Protein AF-A0A8X6PA88-F1 (afdb_monomer)

Foldseek 3Di:
DDDDDQWDADPVVRDIDGPHDDDDDVNDDDDPADPCGPVNPRPSRDCVVVVVVVVVVVVVVVVVVVVVVVVVVVVVVVVVVVVVVPVPVPDDPVNDDDPDDPPDDDPDDPVCPVVVVPDDDDDDDDDDDDDDDDDDDD

Organism: Nephila pilipes (NCBI:txid299642)

Structure (mmCIF, N/CA/C/O backbone):
data_AF-A0A8X6PA88-F1
#
_entry.id   AF-A0A8X6PA88-F1
#
loop_
_atom_site.group_PDB
_atom_site.id
_atom_site.type_symbol
_atom_site.label_atom_id
_atom_site.label_alt_id
_atom_site.label_comp_id
_atom_site.label_asym_id
_atom_site.label_entity_id
_atom_site.label_seq_id
_atom_site.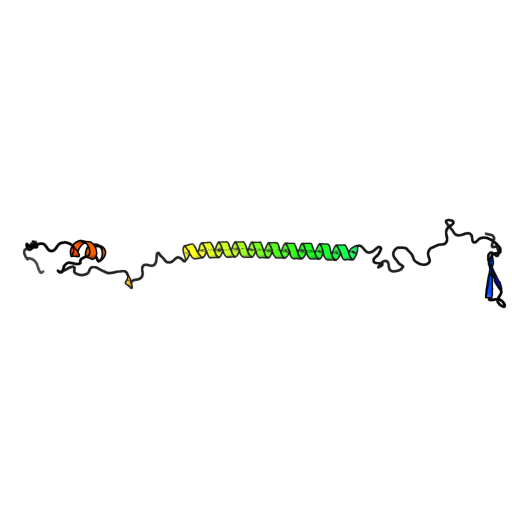pdbx_PDB_ins_code
_atom_site.Cartn_x
_atom_site.Cartn_y
_atom_site.Cartn_z
_atom_site.occupancy
_atom_site.B_iso_or_equiv
_atom_site.auth_seq_id
_atom_site.auth_comp_id
_atom_site.auth_asym_id
_atom_site.auth_atom_id
_atom_site.pdbx_PDB_model_num
ATOM 1 N N . MET A 1 1 ? 30.581 -19.789 -37.126 1.00 54.12 1 MET A N 1
ATOM 2 C CA . MET A 1 1 ? 29.807 -18.626 -36.639 1.00 54.12 1 MET A CA 1
ATOM 3 C C . MET A 1 1 ? 30.191 -17.521 -37.575 1.00 54.12 1 MET A C 1
ATOM 5 O O . MET A 1 1 ? 31.254 -16.931 -37.421 1.00 54.12 1 MET A O 1
ATOM 9 N N . ASP A 1 2 ? 29.384 -17.373 -38.611 1.00 83.62 2 ASP A N 1
ATOM 10 C CA . ASP A 1 2 ? 29.745 -16.554 -39.753 1.00 83.62 2 ASP A CA 1
ATOM 11 C C . ASP A 1 2 ? 29.066 -15.207 -39.558 1.00 83.62 2 ASP A C 1
ATOM 13 O O . ASP A 1 2 ? 27.887 -15.132 -39.205 1.00 83.62 2 ASP A O 1
ATOM 17 N N . TRP A 1 3 ? 29.841 -14.142 -39.692 1.00 87.00 3 TRP A N 1
ATOM 18 C CA . TRP A 1 3 ? 29.353 -12.779 -39.582 1.00 87.00 3 TRP A CA 1
ATOM 19 C C . TRP A 1 3 ? 29.172 -12.222 -40.992 1.00 87.00 3 TRP A C 1
ATOM 21 O O . TRP A 1 3 ? 29.968 -12.492 -41.889 1.00 87.00 3 TRP A O 1
ATOM 31 N N . ALA A 1 4 ? 28.109 -11.452 -41.192 1.00 91.00 4 ALA A N 1
ATOM 32 C CA . ALA A 1 4 ? 27.807 -10.810 -42.462 1.00 91.00 4 ALA A CA 1
ATOM 33 C C . ALA A 1 4 ? 27.415 -9.353 -42.220 1.00 91.00 4 ALA A C 1
ATOM 35 O O . ALA A 1 4 ? 26.909 -8.999 -41.152 1.00 91.00 4 ALA A O 1
ATOM 36 N N . VAL A 1 5 ? 27.654 -8.502 -43.217 1.00 91.69 5 VAL A N 1
ATOM 37 C CA . VAL A 1 5 ? 27.242 -7.098 -43.165 1.00 91.69 5 VAL A CA 1
ATOM 38 C C . VAL A 1 5 ? 25.746 -7.010 -43.457 1.00 91.69 5 VAL A C 1
ATOM 40 O O . VAL A 1 5 ? 25.272 -7.456 -44.500 1.00 91.69 5 VAL A O 1
ATOM 43 N N . VAL A 1 6 ? 25.008 -6.419 -42.522 1.00 92.88 6 VAL A N 1
ATOM 44 C CA . VAL A 1 6 ? 23.542 -6.327 -42.579 1.00 92.88 6 VAL A CA 1
ATOM 45 C C . VAL A 1 6 ? 23.074 -4.916 -42.921 1.00 92.88 6 VAL A C 1
ATOM 47 O O . VAL A 1 6 ? 22.096 -4.730 -43.638 1.00 92.88 6 VAL A O 1
ATOM 50 N N . LEU A 1 7 ? 23.820 -3.907 -42.478 1.00 94.12 7 LEU A N 1
ATOM 51 C CA . LEU A 1 7 ? 23.451 -2.509 -42.620 1.00 94.12 7 LEU A CA 1
ATOM 52 C C . LEU A 1 7 ? 24.700 -1.670 -42.878 1.00 94.12 7 LEU A C 1
ATOM 54 O O . LEU A 1 7 ? 25.733 -1.865 -42.240 1.00 94.12 7 LEU A O 1
ATOM 58 N N . THR A 1 8 ? 24.609 -0.758 -43.841 1.00 94.69 8 THR A N 1
ATOM 59 C CA . THR A 1 8 ? 25.690 0.168 -44.199 1.00 94.69 8 THR A CA 1
ATOM 60 C C . THR A 1 8 ? 25.232 1.600 -43.964 1.00 94.69 8 THR A C 1
ATOM 62 O O . THR A 1 8 ? 24.103 1.957 -44.297 1.00 94.69 8 THR A O 1
ATOM 65 N N . TYR A 1 9 ? 26.108 2.422 -43.392 1.00 96.00 9 TYR A N 1
ATOM 66 C CA . TYR A 1 9 ? 25.848 3.834 -43.129 1.00 96.00 9 TYR A CA 1
ATOM 67 C C . TYR A 1 9 ? 26.671 4.720 -44.067 1.00 96.00 9 TYR A C 1
ATOM 69 O O . TYR A 1 9 ? 27.898 4.605 -44.119 1.00 96.00 9 TYR A O 1
ATOM 77 N N . PHE A 1 10 ? 26.004 5.621 -44.787 1.00 96.06 10 PHE A N 1
ATOM 78 C CA . PHE A 1 10 ? 26.650 6.589 -45.671 1.00 96.06 10 PHE A CA 1
ATOM 79 C C . PHE A 1 10 ? 26.855 7.916 -44.937 1.00 96.06 10 PHE A C 1
ATOM 81 O O . PHE A 1 10 ? 25.920 8.690 -44.760 1.00 96.06 10 PHE A O 1
ATOM 88 N N . GLY A 1 11 ? 28.092 8.215 -44.531 1.00 95.12 11 GLY A N 1
ATOM 89 C CA . GLY A 1 11 ? 28.392 9.403 -43.720 1.00 95.12 11 GLY A CA 1
ATOM 90 C C . GLY A 1 11 ? 28.132 10.749 -44.411 1.00 95.12 11 GLY A C 1
ATOM 91 O O . GLY A 1 11 ? 27.800 11.719 -43.736 1.00 95.12 11 GLY A O 1
ATOM 92 N N . ALA A 1 12 ? 28.245 10.807 -45.742 1.00 94.81 12 ALA A N 1
ATOM 93 C CA . ALA A 1 12 ? 28.014 12.031 -46.512 1.00 94.81 12 ALA A CA 1
ATOM 94 C C . ALA A 1 12 ? 26.522 12.398 -46.606 1.00 94.81 12 ALA A C 1
ATOM 96 O O . ALA A 1 12 ? 26.169 13.564 -46.450 1.00 94.81 12 ALA A O 1
ATOM 97 N N . THR A 1 13 ? 25.651 11.409 -46.826 1.00 95.81 13 THR A N 1
ATOM 98 C CA . THR A 1 13 ? 24.193 11.604 -46.931 1.00 95.81 13 THR A CA 1
ATOM 99 C C . THR A 1 13 ? 23.467 11.407 -45.601 1.00 95.81 13 THR A C 1
ATOM 101 O O . THR A 1 13 ? 22.318 11.812 -45.472 1.00 95.81 13 THR A O 1
ATOM 104 N N . LYS A 1 14 ? 24.144 10.843 -44.590 1.00 94.31 14 LYS A N 1
ATOM 105 C CA . LYS A 1 14 ? 23.585 10.453 -43.284 1.00 94.31 14 LYS A CA 1
ATOM 106 C C . LYS A 1 14 ? 22.417 9.468 -43.405 1.00 94.31 14 LYS A C 1
ATOM 108 O O . LYS A 1 14 ? 21.467 9.524 -42.629 1.00 94.31 14 LYS A O 1
ATOM 113 N N . GLU A 1 15 ? 22.507 8.550 -44.363 1.00 95.81 15 GLU A N 1
ATOM 114 C CA . GLU A 1 15 ? 21.475 7.546 -44.633 1.00 95.81 15 GLU A CA 1
ATOM 115 C C . GLU A 1 15 ? 21.936 6.134 -44.263 1.00 95.81 15 GLU A C 1
ATOM 117 O O . GLU A 1 15 ? 23.113 5.778 -44.389 1.00 95.81 15 GLU A O 1
ATOM 122 N N . TYR A 1 16 ? 20.976 5.311 -43.838 1.00 93.94 16 TYR A N 1
ATOM 123 C CA . TYR A 1 16 ? 21.170 3.890 -43.572 1.00 93.94 16 TYR A CA 1
ATOM 124 C C . TYR A 1 16 ? 20.602 3.070 -44.727 1.00 93.94 16 TYR A C 1
ATOM 126 O O . TYR A 1 16 ? 19.436 3.227 -45.088 1.00 93.94 16 TYR A O 1
ATOM 134 N N . LYS A 1 17 ? 21.414 2.172 -45.287 1.00 93.88 17 LYS A N 1
ATOM 135 C CA . LYS A 1 17 ? 20.990 1.236 -46.329 1.00 93.88 17 LYS A CA 1
ATOM 136 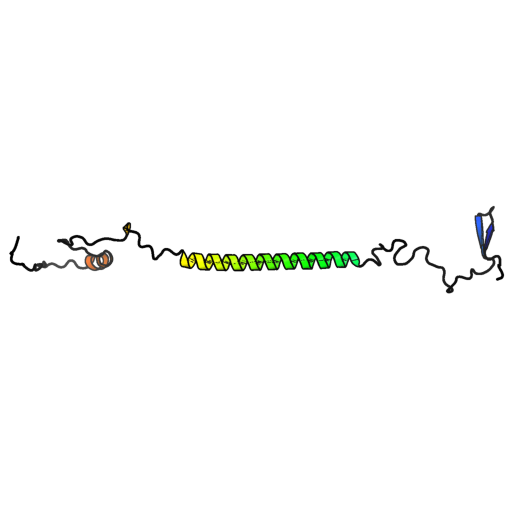C C . LYS A 1 17 ? 21.068 -0.191 -45.806 1.00 93.88 17 LYS A C 1
ATOM 138 O O . LYS A 1 17 ? 22.135 -0.652 -45.393 1.00 93.88 17 LYS A O 1
ATOM 143 N N . GLU A 1 18 ? 19.933 -0.877 -45.834 1.00 92.31 18 GLU A N 1
ATOM 144 C CA . GLU A 1 18 ? 19.830 -2.288 -45.472 1.00 92.31 18 GLU A CA 1
ATOM 145 C C . GLU A 1 18 ? 20.389 -3.151 -46.613 1.00 92.31 18 GLU A C 1
ATOM 147 O O . GLU A 1 18 ? 20.021 -2.985 -47.778 1.00 92.31 18 GLU A O 1
ATOM 152 N N . VAL A 1 19 ? 21.343 -4.023 -46.284 1.00 91.06 19 VAL A N 1
ATOM 153 C CA . VAL A 1 19 ? 22.017 -4.935 -47.227 1.00 91.06 19 VAL A CA 1
ATOM 154 C C . VAL A 1 19 ? 21.467 -6.352 -47.074 1.00 91.06 19 VAL A C 1
ATOM 156 O O . VAL A 1 19 ? 21.322 -7.075 -48.056 1.00 91.06 19 VAL A O 1
ATOM 159 N N . SER A 1 20 ? 21.130 -6.745 -45.848 1.00 89.38 20 SER A N 1
ATOM 160 C CA . SER A 1 20 ? 20.428 -7.988 -45.533 1.00 89.38 20 SER A CA 1
ATOM 161 C C . SER A 1 20 ? 19.561 -7.786 -44.286 1.00 89.38 20 SER A C 1
ATOM 163 O O . SER A 1 20 ? 19.646 -6.745 -43.645 1.00 89.38 20 SER A O 1
ATOM 165 N N . SER A 1 21 ? 18.703 -8.750 -43.945 1.00 86.69 21 SER A N 1
ATOM 166 C CA . SER A 1 21 ? 17.817 -8.651 -42.777 1.00 86.69 21 SER A CA 1
ATOM 167 C C . SER A 1 21 ? 18.544 -8.981 -41.470 1.00 86.69 21 SER A C 1
ATOM 169 O O . SER A 1 21 ? 19.231 -10.004 -41.386 1.00 86.69 21 SER A O 1
ATOM 171 N N . ILE A 1 22 ? 18.327 -8.188 -40.416 1.00 88.88 22 ILE A N 1
ATOM 172 C CA . ILE A 1 22 ? 18.880 -8.457 -39.077 1.00 88.88 22 ILE A CA 1
ATOM 173 C C . ILE A 1 22 ? 18.214 -9.697 -38.467 1.00 88.88 22 ILE A C 1
ATOM 175 O O . ILE A 1 22 ? 17.005 -9.724 -38.228 1.00 88.88 22 ILE A O 1
ATOM 179 N N . HIS A 1 23 ? 19.017 -10.717 -38.161 1.00 89.06 23 HIS A N 1
ATOM 180 C CA . HIS A 1 23 ? 18.540 -11.928 -37.502 1.00 89.06 23 HIS A CA 1
ATOM 181 C C . HIS A 1 23 ? 18.417 -11.720 -35.985 1.00 89.06 23 HIS A C 1
ATOM 183 O O . HIS A 1 23 ? 19.372 -11.907 -35.226 1.00 89.06 23 HIS A O 1
ATOM 189 N N . TRP A 1 24 ? 17.221 -11.341 -35.535 1.00 90.38 24 TRP A N 1
ATOM 190 C CA . TRP A 1 24 ? 16.919 -11.222 -34.110 1.00 90.38 24 TRP A CA 1
ATOM 191 C C . TRP A 1 24 ? 16.680 -12.595 -33.468 1.00 90.38 24 TRP A C 1
ATOM 193 O O . TRP A 1 24 ? 15.885 -13.382 -33.995 1.00 90.38 24 TRP A O 1
ATOM 203 N N . PRO A 1 25 ? 17.284 -12.892 -32.302 1.00 85.94 25 PRO A N 1
ATOM 204 C CA . PRO A 1 25 ? 16.947 -14.092 -31.546 1.00 85.94 25 PRO A CA 1
ATOM 205 C C . PRO A 1 25 ? 15.466 -14.037 -31.140 1.00 85.94 25 PRO A C 1
ATOM 207 O O . PRO A 1 25 ? 15.033 -13.129 -30.435 1.00 85.94 25 PRO A O 1
ATOM 210 N N . GLY A 1 26 ? 14.669 -14.990 -31.633 1.00 85.88 26 GLY A N 1
ATOM 211 C CA . GLY A 1 26 ? 13.209 -15.003 -31.459 1.00 85.88 26 GLY A CA 1
ATOM 212 C C . GLY A 1 26 ? 12.411 -14.301 -32.568 1.00 85.88 26 GLY A C 1
ATOM 213 O O . GLY A 1 26 ? 11.197 -14.147 -32.430 1.00 85.88 26 GLY A O 1
ATOM 214 N N . GLY A 1 27 ? 13.062 -13.880 -33.660 1.00 88.19 27 GLY A N 1
ATOM 215 C CA . GLY A 1 27 ? 12.412 -13.371 -34.877 1.00 88.19 27 GLY A CA 1
ATOM 216 C C . GLY A 1 27 ? 11.676 -12.040 -34.709 1.00 88.19 27 GLY A C 1
ATOM 217 O O . GLY A 1 27 ? 10.901 -11.648 -35.579 1.00 88.19 27 GLY A O 1
ATOM 218 N N . ARG A 1 28 ? 11.868 -11.353 -33.580 1.00 87.69 28 ARG A N 1
ATOM 219 C CA . ARG A 1 28 ? 11.213 -10.083 -33.266 1.00 87.69 28 ARG A CA 1
ATOM 220 C C . ARG A 1 28 ? 12.235 -9.102 -32.730 1.00 87.69 28 ARG A C 1
ATOM 222 O O . ARG A 1 28 ? 13.088 -9.476 -31.930 1.00 87.69 28 ARG A O 1
ATOM 229 N N . ILE A 1 29 ? 12.093 -7.846 -33.141 1.00 89.75 29 ILE A N 1
ATOM 230 C CA . ILE A 1 29 ? 12.863 -6.739 -32.581 1.00 89.75 29 ILE A CA 1
ATOM 231 C C . ILE A 1 29 ? 12.561 -6.673 -31.075 1.00 89.75 29 ILE A C 1
ATOM 233 O O . ILE A 1 29 ? 11.383 -6.593 -30.694 1.00 89.75 29 ILE A O 1
ATOM 237 N N . PRO A 1 30 ? 13.584 -6.773 -30.210 1.00 89.88 30 PRO A N 1
ATOM 238 C CA . PRO A 1 30 ? 13.390 -6.633 -28.779 1.00 89.88 30 PRO A CA 1
ATOM 239 C C . PRO A 1 30 ? 12.875 -5.226 -28.471 1.00 89.88 30 PRO A C 1
ATOM 241 O O . PRO A 1 30 ? 13.206 -4.259 -29.148 1.00 89.88 30 PRO A O 1
ATOM 244 N N . LYS A 1 31 ? 12.040 -5.108 -27.440 1.00 87.56 31 LYS A N 1
ATOM 245 C CA . LYS A 1 31 ? 11.587 -3.797 -26.974 1.00 87.56 31 LYS A CA 1
ATOM 246 C C . LYS A 1 31 ? 12.732 -3.105 -26.247 1.00 87.56 31 LYS A C 1
ATOM 248 O O . LYS A 1 31 ? 13.325 -3.718 -25.363 1.00 87.56 31 LYS A O 1
ATOM 253 N N . ASP A 1 32 ? 12.935 -1.822 -26.534 1.00 88.94 32 ASP A N 1
ATOM 254 C CA . ASP A 1 32 ? 13.948 -0.998 -25.859 1.00 88.94 32 ASP A CA 1
ATOM 255 C C . ASP A 1 32 ? 13.748 -0.958 -24.341 1.00 88.94 32 ASP A C 1
ATOM 257 O O . ASP A 1 32 ? 14.708 -0.913 -23.578 1.00 88.94 32 ASP A O 1
ATOM 261 N N . ARG A 1 33 ? 12.486 -1.011 -23.890 1.00 84.12 33 ARG A N 1
ATOM 262 C CA . ARG A 1 33 ? 12.124 -1.073 -22.474 1.00 84.12 33 ARG A CA 1
ATOM 263 C C . ARG A 1 33 ? 11.359 -2.362 -22.159 1.00 84.12 33 ARG A C 1
ATOM 265 O O . ARG A 1 33 ? 10.356 -2.658 -22.822 1.00 84.12 33 ARG A O 1
ATOM 272 N N . PRO A 1 34 ? 11.759 -3.117 -21.121 1.00 85.75 34 PRO A N 1
ATOM 273 C CA . PRO A 1 34 ? 10.992 -4.264 -20.654 1.00 85.75 34 PRO A CA 1
ATOM 274 C C . PRO A 1 34 ? 9.626 -3.829 -20.100 1.00 85.75 34 PRO A C 1
ATOM 276 O O . PRO A 1 34 ? 9.446 -2.709 -19.628 1.00 85.75 34 PRO A O 1
ATOM 279 N N . ARG A 1 35 ? 8.647 -4.744 -20.122 1.00 80.25 35 ARG A N 1
ATOM 280 C CA . ARG A 1 35 ? 7.245 -4.469 -19.735 1.00 80.25 35 ARG A CA 1
ATOM 281 C C . ARG A 1 35 ? 7.080 -3.936 -18.305 1.00 80.25 35 ARG A C 1
ATOM 283 O O . ARG A 1 35 ? 6.130 -3.206 -18.049 1.00 80.25 35 ARG A O 1
ATOM 290 N N . CYS A 1 36 ? 7.951 -4.349 -17.391 1.00 81.31 36 CYS A N 1
ATOM 291 C CA . CYS A 1 36 ? 7.909 -3.971 -15.976 1.00 81.31 36 CYS A CA 1
ATOM 292 C C . CYS A 1 36 ? 9.052 -3.018 -15.593 1.00 81.31 36 CYS A C 1
ATOM 294 O O . CYS A 1 36 ? 9.330 -2.846 -14.405 1.00 81.31 36 CYS A O 1
ATOM 296 N N . GLY A 1 37 ? 9.709 -2.425 -16.594 1.00 84.06 37 GLY A N 1
ATOM 297 C CA . GLY A 1 37 ? 10.799 -1.483 -16.386 1.00 84.06 37 GLY A CA 1
ATOM 298 C C . GLY A 1 37 ? 12.080 -2.189 -15.992 1.00 84.06 37 GLY A C 1
ATOM 299 O O . GLY A 1 37 ? 12.094 -3.390 -15.726 1.00 84.06 37 GLY A O 1
ATOM 300 N N . PHE A 1 38 ? 13.178 -1.446 -16.009 1.00 83.75 38 PHE A N 1
ATOM 301 C CA . PHE A 1 38 ? 14.469 -1.975 -15.579 1.00 83.75 38 PHE A CA 1
ATOM 302 C C . PHE A 1 38 ? 14.508 -2.138 -14.056 1.00 83.75 38 PHE A C 1
ATOM 304 O O . PHE A 1 38 ? 14.985 -3.152 -13.559 1.00 83.75 38 PHE A O 1
ATOM 311 N N . ASP A 1 39 ? 13.894 -1.198 -13.333 1.00 81.81 39 ASP A N 1
ATOM 312 C CA . ASP A 1 39 ? 13.930 -1.139 -11.867 1.00 81.81 39 ASP A CA 1
ATOM 313 C C . ASP A 1 39 ? 12.806 -1.939 -11.186 1.00 81.81 39 ASP A C 1
ATOM 315 O O . ASP A 1 39 ? 12.672 -1.921 -9.964 1.00 81.81 39 ASP A O 1
ATOM 319 N N . GLY A 1 40 ? 11.931 -2.599 -11.957 1.00 70.50 40 GLY A N 1
ATOM 320 C CA . GLY A 1 40 ? 10.813 -3.394 -11.429 1.00 70.50 40 GLY A CA 1
ATOM 321 C C . GLY A 1 40 ? 9.727 -2.596 -10.689 1.00 70.50 40 GLY A C 1
ATOM 322 O O . GLY A 1 40 ? 8.759 -3.183 -10.204 1.00 70.50 40 GLY A O 1
ATOM 323 N N . ASN A 1 41 ? 9.858 -1.270 -10.608 1.00 69.69 41 ASN A N 1
ATOM 324 C CA . ASN A 1 41 ? 8.928 -0.380 -9.911 1.00 69.69 41 ASN A CA 1
ATOM 325 C C . ASN A 1 41 ? 7.890 0.261 -10.848 1.00 69.69 41 ASN A C 1
ATOM 327 O O . ASN A 1 41 ? 7.257 1.256 -10.496 1.00 69.69 41 ASN A O 1
ATOM 331 N N . ASP A 1 42 ? 7.708 -0.284 -12.054 1.00 74.62 42 ASP A N 1
ATOM 332 C CA . ASP A 1 42 ? 6.733 0.266 -12.987 1.00 74.62 42 ASP A CA 1
ATOM 333 C C . ASP A 1 42 ? 5.298 0.063 -12.481 1.00 74.62 42 ASP A C 1
ATOM 335 O O . ASP A 1 42 ? 4.901 -1.068 -12.173 1.00 74.62 42 ASP A O 1
ATOM 339 N N . PRO A 1 43 ? 4.460 1.117 -12.483 1.00 70.62 43 PRO A N 1
ATOM 340 C CA . PRO A 1 43 ? 3.081 1.045 -11.998 1.00 70.62 43 PRO A CA 1
ATOM 341 C C . PRO A 1 43 ? 2.215 0.065 -12.807 1.00 70.62 43 PRO A C 1
ATOM 343 O O . PRO A 1 43 ? 1.231 -0.455 -12.292 1.00 70.62 43 PRO A O 1
ATOM 346 N N . ALA A 1 44 ? 2.608 -0.256 -14.046 1.00 69.00 44 ALA A N 1
ATOM 347 C CA . ALA A 1 44 ? 1.958 -1.273 -14.876 1.00 69.00 44 ALA A CA 1
ATOM 348 C C . ALA A 1 44 ? 2.117 -2.709 -14.333 1.00 69.00 44 ALA A C 1
ATOM 350 O O . ALA A 1 44 ? 1.329 -3.595 -14.668 1.00 69.00 44 ALA A O 1
ATOM 351 N N . CYS A 1 45 ? 3.143 -2.952 -13.515 1.00 72.50 45 CYS A N 1
ATOM 352 C CA . CYS A 1 45 ? 3.502 -4.268 -12.984 1.00 72.50 45 CYS A CA 1
ATOM 353 C C . CYS A 1 45 ? 3.413 -4.308 -11.443 1.00 72.50 45 CYS A C 1
ATOM 355 O O . CYS A 1 45 ? 3.224 -5.367 -10.840 1.00 72.50 45 CYS A O 1
ATOM 357 N N . TYR A 1 46 ? 3.474 -3.142 -10.794 1.00 69.44 46 TYR A N 1
ATOM 358 C CA . TYR A 1 46 ? 3.4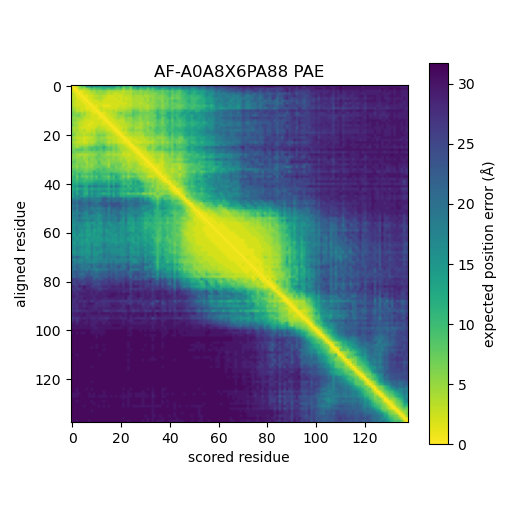95 -2.995 -9.347 1.00 69.44 46 TYR A CA 1
ATOM 359 C C . TYR A 1 46 ? 2.084 -2.943 -8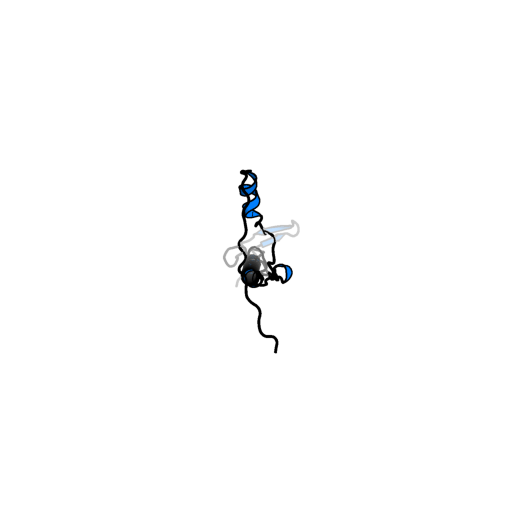.733 1.00 69.44 46 TYR A C 1
ATOM 361 O O . TYR A 1 46 ? 1.512 -1.885 -8.487 1.00 69.44 46 TYR A O 1
ATOM 369 N N . LYS A 1 47 ? 1.533 -4.109 -8.375 1.00 65.12 47 LYS A N 1
ATOM 370 C CA . LYS A 1 47 ? 0.277 -4.222 -7.593 1.00 65.12 47 LYS A CA 1
ATOM 371 C C . LYS A 1 47 ? 0.420 -3.851 -6.108 1.00 65.12 47 LYS A C 1
ATOM 373 O O . LYS A 1 47 ? -0.514 -4.024 -5.328 1.00 65.12 47 LYS A O 1
ATOM 378 N N . ARG A 1 48 ? 1.591 -3.397 -5.660 1.00 62.78 48 ARG A N 1
ATOM 379 C CA . ARG A 1 48 ? 1.868 -3.205 -4.228 1.00 62.78 48 ARG A CA 1
ATOM 380 C C . ARG A 1 48 ? 1.248 -1.930 -3.649 1.00 62.78 48 ARG A C 1
ATOM 382 O O . ARG A 1 48 ? 0.959 -1.923 -2.459 1.00 62.78 48 ARG A O 1
ATOM 389 N N . GLY A 1 49 ? 0.891 -0.947 -4.482 1.00 63.47 49 GLY A N 1
ATOM 390 C CA . GLY A 1 49 ? 0.022 0.164 -4.065 1.00 63.47 49 GLY A CA 1
ATOM 391 C C . GLY A 1 49 ? -1.368 -0.304 -3.608 1.00 63.47 49 GLY A C 1
ATOM 392 O O . GLY A 1 49 ? -1.850 0.138 -2.571 1.00 63.47 49 GLY A O 1
ATOM 393 N N . LEU A 1 50 ? -1.964 -1.278 -4.309 1.00 65.62 50 LEU A N 1
ATOM 394 C CA . LEU A 1 50 ? -3.247 -1.877 -3.915 1.00 65.62 50 LEU A CA 1
ATOM 395 C C . LEU A 1 50 ? -3.129 -2.625 -2.581 1.00 65.62 50 LEU A C 1
ATOM 397 O O . LEU A 1 50 ? -3.962 -2.439 -1.703 1.00 65.62 50 LEU A O 1
ATOM 401 N N . LYS A 1 51 ? -2.038 -3.380 -2.378 1.00 73.88 51 LYS A N 1
ATOM 402 C CA . LYS A 1 51 ? -1.794 -4.081 -1.106 1.00 73.88 51 LYS A CA 1
ATOM 403 C C . LYS A 1 51 ? -1.666 -3.131 0.086 1.00 73.88 51 LYS A C 1
ATOM 405 O O . LYS A 1 51 ? -2.149 -3.452 1.163 1.00 73.88 51 LYS A O 1
ATOM 410 N N . LEU A 1 52 ? -1.019 -1.975 -0.072 1.00 79.69 52 LEU A N 1
ATOM 411 C CA . LEU A 1 52 ? -0.895 -1.006 1.024 1.00 79.69 52 LEU A CA 1
ATOM 412 C C . LEU A 1 52 ? -2.255 -0.417 1.415 1.00 79.69 52 LEU A C 1
ATOM 414 O O . LEU A 1 52 ? -2.558 -0.321 2.603 1.00 79.69 52 LEU A O 1
ATOM 418 N N . LEU A 1 53 ? -3.084 -0.080 0.425 1.00 84.50 53 LEU A N 1
ATOM 419 C CA . LEU A 1 53 ? -4.432 0.434 0.658 1.00 84.50 53 LEU A CA 1
ATOM 420 C C . LEU A 1 53 ? -5.324 -0.618 1.326 1.00 84.50 53 LEU A C 1
ATOM 422 O O . LEU A 1 53 ? -5.960 -0.314 2.334 1.00 84.50 53 LEU A O 1
ATOM 426 N N . GLU A 1 54 ? -5.302 -1.860 0.841 1.00 86.31 54 GLU A N 1
ATOM 427 C CA . GLU A 1 54 ? -6.050 -2.973 1.438 1.00 86.31 54 GLU A CA 1
ATOM 428 C C . GLU A 1 54 ? -5.661 -3.200 2.904 1.00 86.31 54 GLU A C 1
ATOM 430 O O . GLU A 1 54 ? -6.529 -3.243 3.776 1.00 86.31 54 GLU A O 1
ATOM 435 N N . MET A 1 55 ? -4.360 -3.263 3.208 1.00 89.25 55 MET A N 1
ATOM 436 C CA . MET A 1 55 ? -3.897 -3.437 4.589 1.00 89.25 55 MET A CA 1
ATOM 437 C C . MET A 1 55 ? -4.278 -2.248 5.478 1.00 89.25 55 MET A C 1
ATOM 439 O O . MET A 1 55 ? -4.696 -2.446 6.619 1.00 89.25 55 MET A O 1
ATOM 443 N N . SER A 1 56 ? -4.184 -1.018 4.963 1.00 91.50 56 SER A N 1
ATOM 444 C CA . SER A 1 56 ? -4.561 0.182 5.721 1.00 91.50 56 SER A CA 1
ATOM 445 C C . SER A 1 56 ? -6.053 0.212 6.068 1.00 91.50 56 SER A C 1
ATOM 447 O O . SER A 1 56 ? -6.415 0.597 7.184 1.00 91.50 56 SER A O 1
ATOM 449 N N . LEU A 1 57 ? -6.905 -0.263 5.153 1.00 94.69 57 LEU A N 1
ATOM 450 C CA . LEU A 1 57 ? -8.355 -0.322 5.317 1.00 94.69 57 LEU A CA 1
ATOM 451 C C . LEU A 1 57 ? -8.763 -1.383 6.347 1.00 94.69 57 LEU A C 1
ATOM 453 O O . LEU A 1 57 ? -9.622 -1.135 7.192 1.00 94.69 57 LEU A O 1
ATOM 457 N N . ILE A 1 58 ? -8.103 -2.544 6.330 1.00 95.12 58 ILE A N 1
ATOM 458 C CA . ILE A 1 58 ? -8.333 -3.606 7.320 1.00 95.12 58 ILE A CA 1
ATOM 459 C C . ILE A 1 58 ? -7.997 -3.107 8.732 1.00 95.12 58 ILE A C 1
ATOM 461 O O . ILE A 1 58 ? -8.784 -3.297 9.661 1.00 95.12 58 ILE A O 1
ATOM 465 N N . ILE A 1 59 ? -6.853 -2.435 8.897 1.00 96.44 59 ILE A N 1
ATOM 466 C CA . ILE A 1 59 ? -6.409 -1.918 10.200 1.00 96.44 59 ILE A CA 1
ATOM 467 C C . ILE A 1 59 ? -7.375 -0.850 10.722 1.00 96.44 59 ILE A C 1
ATOM 469 O O . ILE A 1 59 ? -7.773 -0.899 11.886 1.00 96.44 59 ILE A O 1
ATOM 473 N N . THR A 1 60 ? -7.787 0.096 9.874 1.00 96.69 60 THR A N 1
ATOM 474 C CA . THR A 1 60 ? -8.736 1.145 10.282 1.00 96.69 60 THR A CA 1
ATOM 475 C C . THR A 1 60 ? -10.089 0.563 10.675 1.00 96.69 60 THR A C 1
ATOM 477 O O . THR A 1 60 ? -10.624 0.941 11.717 1.00 96.69 60 THR A O 1
ATOM 480 N N . LEU A 1 61 ? -10.618 -0.400 9.916 1.00 97.12 61 LEU A N 1
ATOM 481 C CA . LEU A 1 61 ? -11.875 -1.067 10.259 1.00 97.12 61 LEU A CA 1
ATOM 482 C C . LEU A 1 61 ? -11.783 -1.808 11.601 1.00 97.12 61 LEU A C 1
ATOM 484 O O . LEU A 1 61 ? -12.683 -1.692 12.433 1.00 97.12 61 LEU A O 1
ATOM 488 N N . PHE A 1 62 ? -10.687 -2.531 11.838 1.00 97.44 62 PHE A N 1
ATOM 489 C CA . PHE A 1 62 ? -10.467 -3.242 13.096 1.00 97.44 62 PHE A CA 1
ATOM 490 C C . PHE A 1 62 ? -10.438 -2.286 14.297 1.00 97.44 62 PHE A C 1
ATOM 492 O O . PHE A 1 62 ? -11.124 -2.523 15.292 1.00 97.44 62 PHE A O 1
ATOM 499 N N . LEU A 1 63 ? -9.708 -1.171 14.191 1.00 97.81 63 LEU A N 1
ATOM 500 C CA . LEU A 1 63 ? -9.642 -0.162 15.253 1.00 97.81 63 LEU A CA 1
ATOM 501 C C . LEU A 1 63 ? -11.015 0.455 15.547 1.00 97.81 63 LEU A C 1
ATOM 503 O O . LEU A 1 63 ? -11.379 0.605 16.714 1.00 97.81 63 LEU A O 1
ATOM 507 N N . LEU A 1 64 ? -11.803 0.756 14.512 1.00 97.81 64 LEU A N 1
ATOM 508 C CA . LEU A 1 64 ? -13.167 1.262 14.682 1.00 97.81 64 LEU A CA 1
ATOM 509 C C . LEU A 1 64 ? -14.054 0.265 15.436 1.00 97.81 64 LEU A C 1
ATOM 511 O O . LEU A 1 64 ? -14.763 0.657 16.362 1.00 97.81 64 LEU A O 1
ATOM 515 N N . ILE A 1 65 ? -13.978 -1.025 15.096 1.00 97.94 65 ILE A N 1
ATOM 516 C CA . ILE A 1 65 ? -14.737 -2.078 15.786 1.00 97.94 65 ILE A CA 1
ATOM 517 C C . ILE A 1 65 ? -14.344 -2.147 17.266 1.00 97.94 65 ILE A C 1
ATOM 519 O O . ILE A 1 65 ? -15.220 -2.194 18.129 1.00 97.94 65 ILE A O 1
ATOM 523 N N . VAL A 1 66 ? -13.046 -2.101 17.579 1.00 97.88 66 VAL A N 1
ATOM 524 C CA . VAL A 1 66 ? -12.560 -2.119 18.969 1.00 97.88 66 VAL A CA 1
ATOM 525 C C . VAL A 1 66 ? -13.099 -0.924 19.761 1.00 97.88 66 VAL A C 1
ATOM 527 O O . VAL A 1 66 ? -13.602 -1.106 20.871 1.00 97.88 66 VAL A O 1
ATOM 530 N N . ILE A 1 67 ? -13.068 0.282 19.187 1.00 97.94 67 ILE A N 1
ATOM 531 C CA . ILE A 1 67 ? -13.606 1.493 19.829 1.00 97.94 67 ILE A CA 1
ATOM 532 C C . ILE A 1 67 ? -15.110 1.354 20.086 1.00 97.94 67 ILE A C 1
ATOM 534 O O . ILE A 1 67 ? -15.574 1.677 21.181 1.00 97.94 67 ILE A O 1
ATOM 538 N N . ILE A 1 68 ? -15.872 0.831 19.120 1.00 97.88 68 ILE A N 1
ATOM 539 C CA . ILE A 1 68 ? -17.314 0.594 19.276 1.00 97.88 68 ILE A CA 1
ATOM 540 C C . ILE A 1 68 ? -17.574 -0.402 20.410 1.00 97.88 68 ILE A C 1
ATOM 542 O O . ILE A 1 68 ? -18.428 -0.145 21.258 1.00 97.88 68 ILE A O 1
ATOM 546 N N . ILE A 1 69 ? -16.829 -1.510 20.469 1.00 97.75 69 ILE A N 1
ATOM 547 C CA . ILE A 1 69 ? -16.972 -2.514 21.533 1.00 97.75 69 ILE A CA 1
ATOM 548 C C . ILE A 1 69 ? -16.711 -1.877 22.899 1.00 97.75 69 ILE A C 1
ATOM 550 O O . ILE A 1 69 ? -17.540 -2.012 23.800 1.00 97.75 69 ILE A O 1
ATOM 554 N N . ILE A 1 70 ? -15.605 -1.143 23.051 1.00 97.81 70 ILE A N 1
ATOM 555 C CA . ILE A 1 70 ? -15.273 -0.447 24.302 1.00 97.81 70 ILE A CA 1
ATOM 556 C C . ILE A 1 70 ? -16.380 0.551 24.664 1.00 97.81 70 ILE A C 1
ATOM 558 O O . ILE A 1 70 ? -16.847 0.558 25.803 1.00 97.81 70 ILE A O 1
ATOM 562 N N . GLY A 1 71 ? -16.857 1.343 23.701 1.00 97.06 71 GLY A N 1
ATOM 563 C CA . GLY A 1 71 ? -17.946 2.299 23.900 1.00 97.06 71 GLY A CA 1
ATOM 564 C C . GLY A 1 71 ? -19.236 1.633 24.384 1.00 97.06 71 GLY A C 1
ATOM 565 O O . GLY A 1 71 ? -19.846 2.095 25.349 1.00 97.06 71 GLY A O 1
ATOM 566 N N . VAL A 1 72 ? -19.620 0.504 23.783 1.00 96.69 72 VAL A N 1
ATOM 567 C CA . VAL A 1 72 ? -20.794 -0.278 24.199 1.00 96.69 72 VAL A CA 1
ATOM 568 C C . VAL A 1 72 ? -20.608 -0.846 25.604 1.00 96.69 72 VAL A C 1
ATOM 570 O O . VAL A 1 72 ? -21.532 -0.770 26.416 1.00 96.69 72 VAL A O 1
ATOM 573 N N . LEU A 1 73 ? -19.436 -1.402 25.920 1.00 95.88 73 LEU A N 1
ATOM 574 C CA . LEU A 1 73 ? -19.154 -1.946 27.250 1.00 95.88 73 LEU A CA 1
ATOM 575 C C . LEU A 1 73 ? -19.236 -0.856 28.321 1.00 95.88 73 LEU A C 1
ATOM 577 O O . LEU A 1 73 ? -19.934 -1.041 29.319 1.00 95.88 73 LEU A O 1
ATOM 581 N N . THR A 1 74 ? -18.604 0.292 28.084 1.00 95.94 74 THR A N 1
ATOM 582 C CA . THR A 1 74 ? -18.646 1.446 28.988 1.00 95.94 74 THR A CA 1
ATOM 583 C C . THR A 1 74 ? -20.066 1.986 29.135 1.00 95.94 74 THR A C 1
ATOM 585 O O . THR A 1 74 ? -20.525 2.193 30.256 1.00 95.94 74 THR A O 1
ATOM 588 N N . TYR A 1 75 ? -20.824 2.118 28.043 1.00 95.44 75 TYR A N 1
ATOM 589 C CA . TYR A 1 75 ? -22.232 2.523 28.102 1.00 95.44 75 TYR A CA 1
ATOM 590 C C . TYR A 1 75 ? -23.076 1.551 28.937 1.00 95.44 75 TYR A C 1
ATOM 592 O O . TYR A 1 75 ? -23.867 1.971 29.785 1.00 95.44 75 TYR A O 1
ATOM 600 N N . ARG A 1 76 ? -22.897 0.237 28.744 1.00 94.19 76 ARG A N 1
ATOM 601 C CA . ARG A 1 76 ? -23.604 -0.775 29.542 1.00 94.19 76 ARG A CA 1
ATOM 602 C C . ARG A 1 76 ? -23.226 -0.686 31.015 1.00 94.19 76 ARG A C 1
ATOM 604 O O . ARG A 1 76 ? -24.119 -0.805 31.850 1.00 94.19 76 ARG A O 1
ATOM 611 N N . LYS A 1 77 ? -21.949 -0.459 31.332 1.00 91.94 77 LYS A N 1
ATOM 612 C CA . LYS A 1 77 ? -21.473 -0.264 32.708 1.00 91.94 77 LYS A CA 1
ATOM 613 C C . LYS A 1 77 ? -22.121 0.961 33.349 1.00 91.94 77 LYS A C 1
ATOM 615 O O . LYS A 1 77 ? -22.787 0.804 34.367 1.00 91.94 77 LYS A O 1
ATOM 620 N N . ILE A 1 78 ? -22.059 2.120 32.696 1.00 89.44 78 ILE A N 1
ATOM 621 C CA . ILE A 1 78 ? -22.663 3.365 33.198 1.00 89.44 78 ILE A CA 1
ATOM 622 C C . ILE A 1 78 ? -24.179 3.212 33.375 1.00 89.44 78 ILE A C 1
ATOM 624 O O . ILE A 1 78 ? -24.732 3.676 34.364 1.00 89.44 78 ILE A O 1
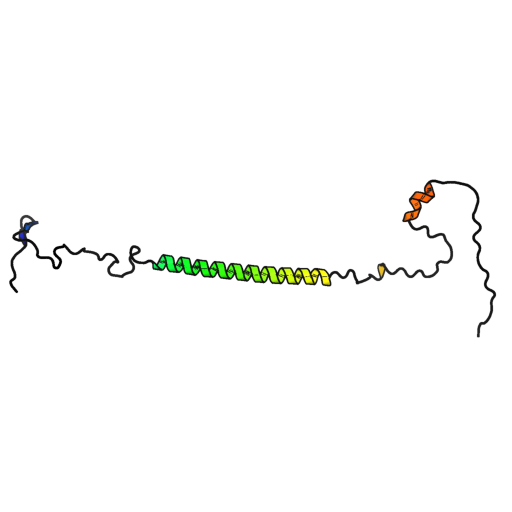ATOM 628 N N . ARG A 1 79 ? -24.875 2.517 32.467 1.00 88.50 79 ARG A N 1
ATOM 629 C CA . ARG A 1 79 ? -26.324 2.278 32.587 1.00 88.50 79 ARG A CA 1
ATOM 630 C C . ARG A 1 79 ? -26.692 1.341 33.744 1.00 88.50 79 ARG A 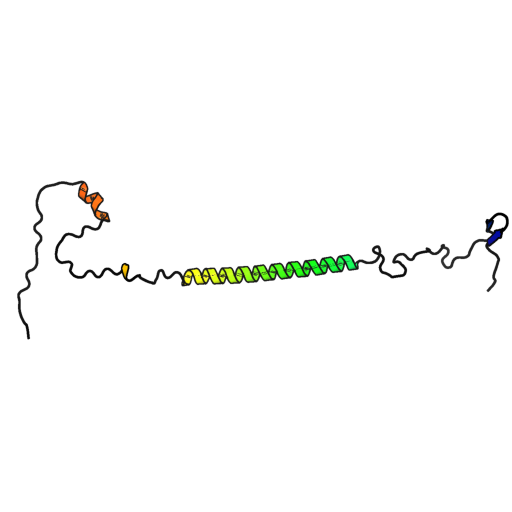C 1
ATOM 632 O O . ARG A 1 79 ? -27.808 1.408 34.258 1.00 88.50 79 ARG A O 1
ATOM 639 N N . LEU A 1 80 ? -25.805 0.420 34.118 1.00 84.06 80 LEU A N 1
ATOM 640 C CA . LEU A 1 80 ? -25.990 -0.422 35.302 1.00 84.06 80 LEU A CA 1
ATOM 641 C C . LEU A 1 80 ? -25.721 0.388 36.571 1.00 84.06 80 LEU A C 1
ATOM 643 O O . LEU A 1 80 ? -26.524 0.343 37.501 1.00 84.06 80 LEU A O 1
ATOM 647 N N . GLU A 1 81 ? -24.656 1.186 36.572 1.00 78.38 81 GLU A N 1
ATOM 648 C CA . GLU A 1 81 ? -24.328 2.084 37.677 1.00 78.38 81 GLU A CA 1
ATOM 649 C C . GLU A 1 81 ? -25.401 3.148 37.885 1.00 78.38 81 GLU A C 1
ATOM 651 O O . GLU A 1 81 ? -25.769 3.391 39.021 1.00 78.38 81 GLU A O 1
ATOM 656 N N . SER A 1 82 ? -26.003 3.708 36.834 1.00 76.31 82 SER A N 1
ATOM 657 C CA . SER A 1 82 ? -27.082 4.694 36.970 1.00 76.31 82 SER A CA 1
ATOM 658 C C . SER A 1 82 ? -28.344 4.107 37.608 1.00 76.31 82 SER A C 1
ATOM 660 O O . SER A 1 82 ? -29.106 4.826 38.247 1.00 76.31 82 SER A O 1
ATOM 662 N N . LYS A 1 83 ? -28.585 2.800 37.442 1.00 74.62 83 LYS A N 1
ATOM 663 C CA . LYS A 1 83 ? -29.688 2.099 38.114 1.00 74.62 83 LYS A CA 1
ATOM 664 C C . LYS A 1 83 ? -29.376 1.830 39.586 1.00 74.62 83 LYS A C 1
ATOM 666 O O . LYS A 1 83 ? -30.292 1.876 40.397 1.00 74.62 83 LYS A O 1
ATOM 671 N N . LEU A 1 84 ? -28.111 1.564 39.923 1.00 64.94 84 LEU A N 1
ATOM 672 C CA . LEU A 1 84 ? -27.654 1.292 41.293 1.00 64.94 84 LEU A CA 1
ATOM 673 C C . LEU A 1 84 ? -27.452 2.578 42.115 1.00 64.94 84 LEU A C 1
ATOM 675 O O . LEU A 1 84 ? -27.853 2.662 43.271 1.00 64.94 84 LEU A O 1
ATOM 679 N N . ALA A 1 85 ? -26.865 3.600 41.494 1.00 67.19 85 ALA A N 1
ATOM 680 C CA . ALA A 1 85 ? -26.672 4.947 42.020 1.00 67.19 85 ALA A CA 1
ATOM 681 C C . ALA A 1 85 ? -27.965 5.770 42.005 1.00 67.19 85 ALA A C 1
ATOM 683 O O . ALA A 1 85 ? -27.953 6.938 42.394 1.00 67.19 85 ALA A O 1
ATOM 684 N N . ASN A 1 86 ? -29.086 5.167 41.600 1.00 68.38 86 ASN A N 1
ATOM 685 C CA . ASN A 1 86 ? -30.396 5.707 41.894 1.00 68.38 86 ASN A CA 1
ATOM 686 C C . ASN A 1 86 ? -30.598 5.568 43.407 1.00 68.38 86 ASN A C 1
ATOM 688 O O . ASN A 1 86 ? -31.137 4.589 43.919 1.00 68.38 86 ASN A O 1
ATOM 692 N N . MET A 1 87 ? -30.081 6.547 44.146 1.00 67.19 87 MET A N 1
ATOM 693 C CA . MET A 1 87 ? -30.170 6.661 45.599 1.00 67.19 87 MET A CA 1
ATOM 694 C C . MET A 1 87 ? -31.599 7.012 46.031 1.00 67.19 87 MET A C 1
ATOM 696 O O . MET A 1 87 ? -31.790 7.723 47.009 1.00 67.19 87 MET A O 1
ATOM 700 N N . SER A 1 88 ? -32.612 6.503 45.326 1.00 63.81 88 SER A N 1
ATOM 701 C CA . SER A 1 88 ? -34.019 6.592 45.712 1.00 63.81 88 SER A CA 1
ATOM 702 C C . SER A 1 88 ? -34.291 5.870 47.032 1.00 63.81 88 SER A C 1
ATOM 704 O O . SER A 1 88 ? -35.316 6.105 47.655 1.00 63.81 88 SER A O 1
ATOM 706 N N . TRP A 1 89 ? -33.379 4.995 47.468 1.00 70.88 89 TRP A N 1
ATOM 707 C CA . TRP A 1 89 ? -33.421 4.356 48.781 1.00 70.88 89 TRP A CA 1
ATOM 708 C C . TRP A 1 89 ? -32.876 5.242 49.911 1.00 70.88 89 TRP A C 1
ATOM 710 O O . TRP A 1 89 ? -33.129 4.947 51.079 1.00 70.88 89 TRP A O 1
ATOM 720 N N . ARG A 1 90 ? -32.146 6.329 49.606 1.00 70.50 90 ARG A N 1
ATOM 721 C CA . ARG A 1 90 ? -31.780 7.317 50.626 1.00 70.50 90 ARG A CA 1
ATOM 722 C C . ARG A 1 90 ? -32.986 8.199 50.909 1.00 70.50 90 ARG A C 1
ATOM 724 O O . ARG A 1 90 ? -33.224 9.187 50.221 1.00 70.50 90 ARG A O 1
ATOM 731 N N . VAL A 1 91 ? -33.710 7.848 51.960 1.00 74.69 91 VAL A N 1
ATOM 732 C CA . VAL A 1 91 ? -34.694 8.737 52.575 1.00 74.69 91 VAL A CA 1
ATOM 733 C C . VAL A 1 91 ? -33.941 9.954 53.121 1.00 74.69 91 VAL A C 1
ATOM 735 O O . VAL A 1 91 ? -33.011 9.803 53.918 1.00 74.69 91 VAL A O 1
ATOM 738 N N . ARG A 1 92 ? -34.285 11.161 52.657 1.00 75.00 92 ARG A N 1
ATOM 739 C CA . ARG A 1 92 ? -33.738 12.405 53.219 1.00 75.00 92 ARG A CA 1
ATOM 740 C C . ARG A 1 92 ? -34.342 12.619 54.604 1.00 75.00 92 ARG A C 1
ATOM 742 O O . ARG A 1 92 ? -35.544 12.452 54.771 1.00 75.00 92 ARG A O 1
ATOM 749 N N . TRP A 1 93 ? -33.534 13.028 55.583 1.00 74.62 93 TRP A N 1
ATOM 750 C CA . TRP A 1 93 ? -34.025 13.335 56.935 1.00 74.62 93 TRP A CA 1
ATOM 751 C C . TRP A 1 93 ? -35.115 14.416 56.934 1.00 74.62 93 TRP A C 1
ATOM 753 O O . TRP A 1 93 ? -36.023 14.354 57.755 1.00 74.62 93 TRP A O 1
ATOM 763 N N . ASP A 1 94 ? -35.085 15.321 55.952 1.00 75.44 94 ASP A N 1
ATOM 764 C CA . ASP A 1 94 ? -36.098 16.365 55.739 1.00 75.44 94 ASP A CA 1
ATOM 765 C C . ASP A 1 94 ? -37.497 15.815 55.392 1.00 75.44 94 ASP A C 1
ATOM 767 O O . ASP A 1 94 ? -38.487 16.535 55.481 1.00 75.44 94 ASP A O 1
ATOM 771 N N . GLU A 1 95 ? -37.597 14.542 54.997 1.00 68.62 95 GLU A N 1
ATOM 772 C CA . GLU A 1 95 ? -38.861 13.856 54.685 1.00 68.62 95 GLU A CA 1
ATOM 773 C C . GLU A 1 95 ? -39.369 12.998 55.851 1.00 68.62 95 GLU A C 1
ATOM 775 O O . GLU A 1 95 ? -40.486 12.480 55.810 1.00 68.62 95 GLU A O 1
ATOM 780 N N . ILE A 1 96 ? -38.571 12.849 56.911 1.00 77.12 96 ILE A N 1
ATOM 781 C CA . ILE A 1 96 ? -38.927 12.048 58.080 1.00 77.12 96 ILE A CA 1
ATOM 782 C C . ILE A 1 96 ? -39.653 12.957 59.072 1.00 77.12 96 ILE A C 1
ATOM 784 O O . ILE A 1 96 ? -39.082 13.474 60.032 1.00 77.12 96 ILE A O 1
ATOM 788 N N . THR A 1 97 ? -40.950 13.166 58.845 1.00 74.69 97 THR A N 1
ATOM 789 C CA . THR A 1 97 ? -41.808 13.824 59.833 1.00 74.69 97 THR A CA 1
ATOM 790 C C . THR A 1 97 ? -42.141 12.834 60.944 1.00 74.69 97 THR A C 1
ATOM 792 O O . THR A 1 97 ? -42.988 11.953 60.777 1.00 74.69 97 THR A O 1
ATOM 795 N N . PHE A 1 98 ? -41.494 12.970 62.099 1.00 75.38 98 PHE A N 1
ATOM 796 C CA . PHE A 1 98 ? -41.944 12.287 63.306 1.00 75.38 98 PHE A CA 1
ATOM 797 C C . PHE A 1 98 ? -43.237 12.957 63.759 1.00 75.38 98 PHE A C 1
ATOM 799 O O . PHE A 1 98 ? -43.229 14.136 64.109 1.00 75.38 98 PHE A O 1
ATOM 806 N N . VAL A 1 99 ? -44.347 12.218 63.752 1.00 67.69 99 VAL A N 1
ATOM 807 C CA . VAL A 1 99 ? -45.609 12.657 64.360 1.00 67.69 99 VAL A CA 1
ATOM 808 C C . VAL A 1 99 ? -45.408 12.667 65.880 1.00 67.69 99 VAL A C 1
ATOM 810 O O . VAL A 1 99 ? -45.855 11.773 66.592 1.00 67.69 99 VAL A O 1
ATOM 813 N N . LYS A 1 100 ? -44.638 13.635 66.382 1.00 63.38 100 LYS A N 1
ATOM 814 C CA . LYS A 1 100 ? -44.571 13.945 67.804 1.00 63.38 100 LYS A CA 1
ATOM 815 C C . LYS A 1 100 ? -45.765 14.831 68.111 1.00 63.38 100 LYS A C 1
ATOM 817 O O . LYS A 1 100 ? -45.896 15.921 67.568 1.00 63.38 100 LYS A O 1
ATOM 822 N N . ASP A 1 101 ? -46.632 14.285 68.951 1.00 55.69 101 ASP A N 1
ATOM 823 C CA . ASP A 1 101 ? -47.793 14.933 69.540 1.00 55.69 101 ASP A CA 1
ATOM 824 C C . ASP A 1 101 ? -48.851 15.405 68.538 1.00 55.69 101 ASP A C 1
ATOM 826 O O . ASP A 1 101 ? -49.085 16.593 68.328 1.00 55.69 101 ASP A O 1
ATOM 830 N N . MET A 1 102 ? -49.627 14.441 68.027 1.00 53.44 102 MET A N 1
ATOM 831 C CA . MET A 1 102 ? -51.011 14.713 67.633 1.00 53.44 102 MET A CA 1
ATOM 832 C C . MET A 1 102 ? -51.842 15.007 68.891 1.00 53.44 102 MET A C 1
ATOM 834 O O . MET A 1 102 ? -52.686 14.215 69.309 1.00 53.44 102 MET A O 1
ATOM 838 N N . ARG A 1 103 ? -51.604 16.164 69.511 1.00 54.62 103 ARG A N 1
ATOM 839 C CA . ARG A 1 103 ? -52.505 16.734 70.506 1.00 54.62 103 ARG A CA 1
ATOM 840 C C . ARG A 1 103 ? -53.273 17.871 69.843 1.00 54.62 103 ARG A C 1
ATOM 842 O O . ARG A 1 103 ? -52.821 19.002 69.789 1.00 54.62 103 ARG A O 1
ATOM 849 N N . SER A 1 104 ? -54.457 17.511 69.349 1.00 59.84 104 SER A N 1
ATOM 850 C CA . SER A 1 104 ? -55.576 18.407 69.046 1.00 59.84 104 SER A CA 1
ATOM 851 C C . SER A 1 104 ? -55.295 19.556 68.070 1.00 59.84 104 SER A C 1
ATOM 853 O O . SER A 1 104 ? -55.048 20.684 68.482 1.00 59.84 104 SER A O 1
ATOM 855 N N . SER A 1 105 ? -55.485 19.296 66.777 1.00 52.25 105 SER A N 1
ATOM 856 C CA . SER A 1 105 ? -56.398 20.071 65.915 1.00 52.25 105 SER A CA 1
ATOM 857 C C . SER A 1 105 ? -56.402 19.450 64.520 1.00 52.25 105 SER A C 1
ATOM 859 O O . SER A 1 105 ? -55.401 19.500 63.820 1.00 52.25 105 SER A O 1
ATOM 861 N N . CYS A 1 106 ? -57.521 18.814 64.166 1.00 55.09 106 CYS A N 1
ATOM 862 C CA . CYS A 1 106 ? -57.983 18.479 62.814 1.00 55.09 106 CYS A CA 1
ATOM 863 C C . CYS A 1 106 ? -56.943 18.646 61.678 1.00 55.09 106 CYS A C 1
ATOM 865 O O . CYS A 1 106 ? -56.932 19.655 60.972 1.00 55.09 106 CYS A O 1
ATOM 867 N N . MET A 1 107 ? -56.072 17.651 61.476 1.00 53.59 107 MET A N 1
ATOM 868 C CA . MET A 1 107 ? -55.170 17.630 60.324 1.00 53.59 107 MET A CA 1
ATOM 869 C C . MET A 1 107 ? -55.933 17.081 59.115 1.00 53.59 107 MET A C 1
ATOM 871 O O . MET A 1 107 ? -55.937 15.884 58.842 1.00 53.59 107 MET A O 1
ATOM 875 N N . MET A 1 108 ? -56.640 17.968 58.414 1.00 53.22 108 MET A N 1
ATOM 876 C CA . MET A 1 108 ? -57.237 17.650 57.120 1.00 53.22 108 MET A CA 1
ATOM 877 C C . MET A 1 108 ? -56.125 17.518 56.080 1.00 53.22 108 MET A C 1
ATOM 879 O O . MET A 1 108 ? -55.495 18.500 55.683 1.00 53.22 108 MET A O 1
ATOM 883 N N . SER A 1 109 ? -55.885 16.293 55.619 1.00 57.50 109 SER A N 1
ATOM 884 C CA . SER A 1 109 ? -55.026 16.009 54.471 1.0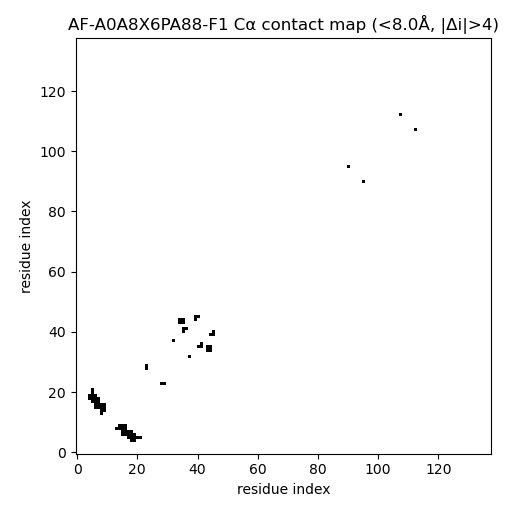0 57.50 109 SER A CA 1
ATOM 885 C C . SER A 1 109 ? -55.466 16.871 53.285 1.00 57.50 109 SER A C 1
ATOM 887 O O . SER A 1 109 ? -56.659 16.923 52.968 1.00 57.50 109 SER A O 1
ATOM 889 N N . ARG A 1 110 ? -54.524 17.524 52.587 1.00 55.38 110 ARG A N 1
ATOM 890 C CA . ARG A 1 110 ? -54.843 18.434 51.465 1.00 55.38 110 ARG A CA 1
ATOM 891 C C . ARG A 1 110 ? -55.622 17.773 50.319 1.00 55.38 110 ARG A C 1
ATOM 893 O O . ARG A 1 110 ? -56.290 18.475 49.571 1.00 55.38 110 ARG A O 1
ATOM 900 N N . LEU A 1 111 ? -55.597 16.442 50.227 1.00 54.53 111 LEU A N 1
ATOM 901 C CA . LEU A 1 111 ? -56.374 15.645 49.268 1.00 54.53 111 LEU A CA 1
ATOM 902 C C . LEU A 1 111 ? -57.895 15.640 49.543 1.00 54.53 111 LEU A C 1
ATOM 904 O O . LEU A 1 111 ? -58.659 15.276 48.659 1.00 54.53 111 LEU A O 1
ATOM 908 N N . SER A 1 112 ? -58.337 16.087 50.724 1.00 52.78 112 SER A N 1
ATOM 909 C CA . SER A 1 112 ? -59.754 16.137 51.149 1.00 52.78 112 SER A CA 1
ATOM 910 C C . SER A 1 112 ? -60.349 17.557 51.146 1.00 52.78 112 SER A C 1
ATOM 912 O O . SER A 1 112 ? -61.544 17.736 51.376 1.00 52.78 112 SER A O 1
ATOM 914 N N . ILE A 1 113 ? -59.531 18.589 50.886 1.00 52.16 113 ILE A N 1
ATOM 915 C CA . ILE A 1 113 ? -59.954 20.003 50.953 1.00 52.16 113 ILE A CA 1
ATOM 916 C C . ILE A 1 113 ? -60.937 20.353 49.823 1.00 52.16 113 ILE A C 1
ATOM 918 O O . ILE A 1 113 ? -61.834 21.170 50.017 1.00 52.16 113 ILE A O 1
ATOM 922 N N . THR A 1 114 ? -60.831 19.713 48.658 1.00 54.31 114 THR A N 1
ATOM 923 C CA . THR A 1 114 ? -61.733 19.959 47.521 1.00 54.31 114 THR A CA 1
ATOM 924 C C . THR A 1 114 ? -63.113 19.325 47.688 1.00 54.31 114 THR A C 1
ATOM 926 O O . THR A 1 114 ? -64.078 19.869 47.161 1.00 54.31 114 THR A O 1
ATOM 929 N N . SER A 1 115 ? -63.251 18.237 48.454 1.00 53.16 115 SER A N 1
ATOM 930 C CA . SER A 1 115 ? -64.562 1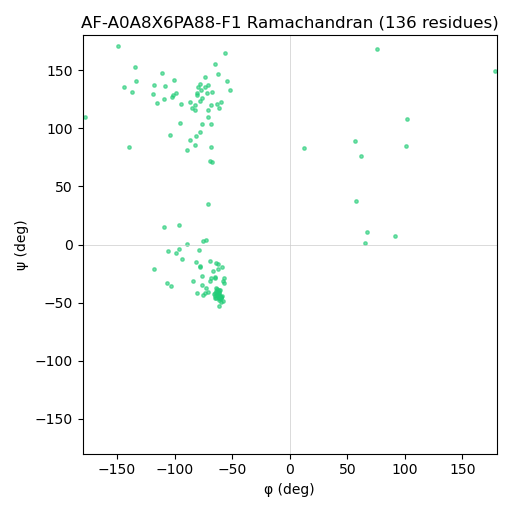7.629 48.732 1.00 53.16 115 SER A CA 1
ATOM 931 C C . SER A 1 115 ? -65.298 18.308 49.892 1.00 53.16 115 SER A C 1
ATOM 933 O O . SER A 1 115 ? -66.523 18.387 49.877 1.00 53.16 115 SER A O 1
ATOM 935 N N . ALA A 1 116 ? -64.571 18.835 50.885 1.00 52.97 116 ALA A N 1
ATOM 936 C CA . ALA A 1 116 ? -65.167 19.438 52.081 1.00 52.97 116 ALA A CA 1
ATOM 937 C C . ALA A 1 116 ? -65.717 20.863 51.868 1.00 52.97 116 ALA A C 1
ATOM 939 O O . ALA A 1 116 ? -66.549 21.316 52.648 1.00 52.97 116 ALA A O 1
ATOM 940 N N . MET A 1 117 ? -65.306 21.574 50.810 1.00 48.28 117 MET A N 1
ATOM 941 C CA . MET A 1 117 ? -65.821 22.925 50.534 1.00 48.28 117 MET A CA 1
ATOM 942 C C . MET A 1 117 ? -67.212 22.949 49.879 1.00 48.28 117 MET A C 1
ATOM 944 O O . MET A 1 117 ? -67.778 24.027 49.720 1.00 48.28 117 MET A O 1
ATOM 948 N N . SER A 1 118 ? -67.791 21.795 49.525 1.00 50.72 118 SER A N 1
ATOM 949 C CA . SER A 1 118 ? -69.074 21.762 48.809 1.00 50.72 118 SER A CA 1
ATOM 950 C C . SER A 1 118 ? -70.313 21.575 49.689 1.00 50.72 118 SER A C 1
ATOM 952 O O . SER A 1 118 ? -71.419 21.625 49.156 1.00 50.72 118 SER A O 1
ATOM 954 N N . PHE A 1 119 ? -70.193 21.373 51.004 1.00 43.56 119 PHE A N 1
ATOM 955 C CA . PHE A 1 119 ? -71.378 21.128 51.833 1.00 43.56 119 PHE A CA 1
ATOM 956 C C . PHE A 1 119 ? -71.294 21.858 53.171 1.00 43.56 119 PHE A C 1
ATOM 958 O O . PHE A 1 119 ? -70.890 21.325 54.201 1.00 43.56 119 PHE A O 1
ATOM 965 N N . LYS A 1 120 ? -71.697 23.128 53.142 1.00 54.78 120 LYS A N 1
ATOM 966 C CA . LYS A 1 120 ? -72.131 23.839 54.339 1.00 54.78 120 LYS A CA 1
ATOM 967 C C . LYS A 1 120 ? -73.444 23.205 54.789 1.00 54.78 120 LYS A C 1
ATOM 969 O O . LYS A 1 120 ? -74.477 23.467 54.185 1.00 54.78 120 LYS A O 1
ATOM 974 N N . MET A 1 121 ? -73.403 22.389 55.834 1.00 35.69 121 MET A N 1
ATOM 975 C CA . MET A 1 121 ? -74.597 22.037 56.592 1.00 35.69 121 MET A CA 1
ATOM 976 C C . MET A 1 121 ? -74.296 22.068 58.085 1.00 35.69 121 MET A C 1
ATOM 978 O O . MET A 1 121 ? -73.268 21.589 58.556 1.00 35.69 121 MET A O 1
ATOM 982 N N . GLU A 1 122 ? -75.201 22.748 58.775 1.00 48.31 122 GLU A N 1
ATOM 983 C CA . GLU A 1 122 ? -75.265 22.973 60.209 1.00 48.31 122 GLU A CA 1
ATOM 984 C C . GLU A 1 122 ? -75.264 21.653 60.992 1.00 48.31 122 GLU A C 1
ATOM 986 O O . GLU A 1 122 ? -75.622 20.612 60.446 1.00 48.31 122 GLU A O 1
ATOM 991 N N . HIS A 1 123 ? -74.995 21.757 62.297 1.00 42.34 123 HIS A N 1
ATOM 992 C CA . HIS A 1 123 ? -74.985 20.726 63.351 1.00 42.34 123 HIS A CA 1
ATOM 993 C C . HIS A 1 123 ? -73.573 20.246 63.738 1.00 42.34 123 HIS A C 1
ATOM 995 O O . HIS A 1 123 ? -72.859 19.580 62.993 1.00 42.34 123 HIS A O 1
ATOM 1001 N N . GLY A 1 124 ? -73.163 20.679 64.938 1.00 35.66 124 GLY A N 1
ATOM 1002 C CA . GLY A 1 124 ? -71.826 20.521 65.502 1.00 35.66 124 GLY A CA 1
ATOM 1003 C C . GLY A 1 124 ? -71.507 19.099 65.963 1.00 35.66 124 GLY A C 1
ATOM 1004 O O . GLY A 1 124 ? -72.354 18.394 66.506 1.00 35.6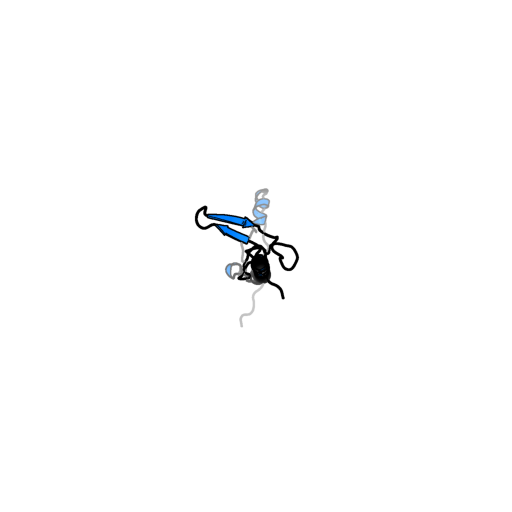6 124 GLY A O 1
ATOM 1005 N N . TRP A 1 125 ? -70.247 18.707 65.781 1.00 39.94 125 TRP A N 1
ATOM 1006 C CA . TRP A 1 125 ? -69.708 17.422 66.212 1.00 39.94 125 TRP A CA 1
ATOM 1007 C C . TRP A 1 125 ? -69.048 17.559 67.585 1.00 39.94 125 TRP A C 1
ATOM 1009 O O . TRP A 1 125 ? -68.105 18.331 67.758 1.00 39.94 125 TRP A O 1
ATOM 1019 N N . VAL A 1 126 ? -69.538 16.796 68.561 1.00 45.22 126 VAL A N 1
ATOM 1020 C CA . VAL A 1 126 ? -68.901 16.622 69.873 1.00 45.22 126 VAL A CA 1
ATOM 1021 C C . VAL A 1 126 ? -67.850 15.517 69.737 1.00 45.22 126 VAL A C 1
ATOM 1023 O O . VAL A 1 126 ? -68.189 14.377 69.423 1.00 45.22 126 VAL A O 1
ATOM 1026 N N . CYS A 1 127 ? -66.573 15.837 69.944 1.00 46.03 127 CYS A N 1
ATOM 1027 C CA . CYS A 1 127 ? -65.504 14.836 69.977 1.00 46.03 127 CYS A CA 1
ATOM 1028 C C . CYS A 1 127 ? -65.450 14.186 71.367 1.00 46.03 127 CYS A C 1
ATOM 1030 O O . CYS A 1 127 ? -65.200 14.872 72.357 1.00 46.03 127 CYS A O 1
ATOM 1032 N N . TRP A 1 128 ? -65.646 12.869 71.450 1.00 36.69 128 TRP A N 1
ATOM 1033 C CA . TRP A 1 128 ? -65.415 12.106 72.680 1.00 36.69 128 TRP A CA 1
ATOM 1034 C C . TRP A 1 128 ? -63.912 11.987 72.966 1.00 36.69 128 TRP A C 1
ATOM 1036 O O . TRP A 1 128 ? -63.143 11.584 72.093 1.00 36.69 128 TRP A O 1
ATOM 1046 N N . THR A 1 129 ? -63.492 12.291 74.196 1.00 45.97 129 THR A N 1
ATOM 1047 C CA . THR A 1 129 ? -62.153 11.978 74.719 1.00 45.97 129 THR A CA 1
ATOM 1048 C C . THR A 1 129 ? -62.253 10.853 75.760 1.00 45.97 129 THR A C 1
ATOM 1050 O O . THR A 1 129 ? -63.154 10.888 76.601 1.00 45.97 129 THR A O 1
ATOM 1053 N N . PRO A 1 130 ? -61.364 9.841 75.754 1.00 40.56 130 PRO A N 1
ATOM 1054 C CA . PRO A 1 130 ? -61.311 8.864 76.833 1.00 40.56 130 PRO A CA 1
ATOM 1055 C C . PRO A 1 130 ? -60.528 9.433 78.026 1.00 40.56 130 PRO A C 1
ATOM 1057 O O . PRO A 1 130 ? -59.413 9.933 77.872 1.00 40.56 130 PRO A O 1
ATOM 1060 N N . SER A 1 131 ? -61.125 9.360 79.217 1.00 40.44 131 SER A N 1
ATOM 1061 C CA . SER A 1 131 ? -60.513 9.757 80.490 1.00 40.44 131 SER A CA 1
ATOM 1062 C C . SER A 1 131 ? -59.721 8.584 81.075 1.00 40.44 131 SER A C 1
ATOM 1064 O O . SER A 1 131 ? -60.291 7.516 81.297 1.00 40.44 131 SER A O 1
ATOM 1066 N N . PHE A 1 132 ? -58.421 8.765 81.322 1.00 43.16 132 PHE A N 1
ATOM 1067 C CA . PHE A 1 132 ? -57.586 7.795 82.040 1.00 43.16 132 PHE A CA 1
ATOM 1068 C C . PHE A 1 132 ? -57.381 8.257 83.492 1.00 43.16 132 PHE A C 1
ATOM 1070 O O . PHE A 1 132 ? -56.989 9.409 83.699 1.00 43.16 132 PHE A O 1
ATOM 1077 N N . PRO A 1 133 ? -57.627 7.401 84.503 1.00 44.69 133 PRO A N 1
ATOM 1078 C CA . PRO A 1 133 ? -57.400 7.756 85.895 1.00 44.69 133 PRO A CA 1
ATOM 1079 C C . PRO A 1 133 ? -55.908 7.674 86.246 1.00 44.69 133 PRO A C 1
ATOM 1081 O O . PRO A 1 133 ? -55.202 6.747 85.854 1.00 44.69 133 PRO A O 1
ATOM 1084 N N . ASN A 1 134 ? -55.454 8.668 87.007 1.00 47.25 134 ASN A N 1
ATOM 1085 C CA . ASN A 1 134 ? -54.125 8.761 87.609 1.00 47.25 134 ASN A CA 1
ATOM 1086 C C . ASN A 1 134 ? -53.790 7.517 88.446 1.00 47.25 134 ASN A C 1
ATOM 1088 O O . ASN A 1 134 ? -54.652 7.074 89.205 1.00 47.25 134 ASN A O 1
ATOM 1092 N N . ASN A 1 135 ? -52.539 7.035 88.391 1.00 44.34 135 ASN A N 1
ATOM 1093 C CA . ASN A 1 135 ? -51.710 6.786 89.582 1.00 44.34 135 ASN A CA 1
ATOM 1094 C C . ASN A 1 135 ? -50.327 6.182 89.258 1.00 44.34 135 ASN A C 1
ATOM 1096 O O . ASN A 1 135 ? -50.188 5.355 88.363 1.00 44.34 135 ASN A O 1
ATOM 1100 N N . ILE A 1 136 ? -49.374 6.542 90.132 1.00 38.72 136 ILE A N 1
ATOM 1101 C CA . ILE A 1 136 ? -48.036 5.973 90.393 1.00 38.72 136 ILE A CA 1
ATOM 1102 C C . ILE A 1 136 ? -46.865 6.743 89.754 1.00 38.72 136 ILE A C 1
ATOM 1104 O O . ILE A 1 136 ? -46.337 6.392 88.704 1.00 38.72 136 ILE A O 1
ATOM 1108 N N . CYS A 1 137 ? -46.428 7.777 90.482 1.00 36.72 137 CYS A N 1
ATOM 1109 C CA . CYS A 1 137 ? -45.011 8.103 90.628 1.00 36.72 137 CYS A CA 1
ATOM 1110 C C . CYS A 1 137 ? -44.409 7.172 91.695 1.00 36.72 137 CYS A C 1
ATOM 1112 O O . CYS A 1 137 ? -44.963 7.090 92.795 1.00 36.72 137 CYS A O 1
ATOM 1114 N N . MET A 1 138 ? -43.278 6.537 91.393 1.00 32.53 138 MET A N 1
ATOM 1115 C CA . MET A 1 138 ? -42.246 6.129 92.353 1.00 32.53 138 MET A CA 1
ATOM 1116 C C . MET A 1 138 ? -40.900 6.091 91.637 1.00 32.53 138 MET A C 1
ATOM 1118 O O . MET A 1 138 ? -40.888 5.635 90.471 1.00 32.53 138 MET A O 1
#

pLDDT: mean 74.25, std 19.36, range [32.53, 97.94]

Radius of gyration: 53.86 Å; Cα contacts (8 Å, |Δi|>4): 38; chains: 1; bounding box: 105×42×140 Å

Secondary structure (DSSP, 8-state):
------EEEETTTTEEEESS----TTSSPPPSS-TT-SSS--TTT-THHHHHHHHHHHHHHHHHHHHHHHHHHHHHHHHHHHHHS-GGG---GGG--------SS----GGGHHHHTT-----PPPPP-PPPPP----

Mean predicted aligned error: 19.87 Å

Sequence (138 aa):
MDWAVVLTYFGATKEYKEVSSIHWPGGRIPKDRPRCGFDGNDPACYKRGLKLLEMSLIITLFLLIVIIIIGVLTYRKIRLESKLANMSWRVRWDEITFVKDMRSSCMMSRLSITSAMSFKMEHGWVCWTPSFPNNICM

Solvent-accessible surface area (backbone atoms only — not comparable to full-atom values): 9461 Å² total; per-residue (Å²): 138,86,86,77,80,34,68,47,75,42,82,90,80,71,44,79,45,78,73,45,82,82,87,42,87,86,78,44,85,76,70,95,65,56,92,34,46,91,82,60,72,30,76,90,61,42,65,60,66,58,52,53,53,53,52,51,50,53,53,52,51,51,53,52,52,52,52,51,51,51,51,52,51,52,50,53,49,53,58,50,46,56,62,65,67,50,58,80,80,62,76,56,73,94,72,63,78,76,86,73,72,92,72,84,76,87,82,74,58,78,90,49,55,79,69,62,73,77,64,92,69,88,85,87,82,84,82,89,76,89,87,80,84,88,86,83,90,130